Protein AF-A0A1M7L2C4-F1 (afdb_monomer_lite)

Sequence (85 aa):
MAKNKKELLSLWERSEYEIISETETETEVIAVLRTKYSGTRVICHIPKHSGEEEEKLAADIAYALMQISFTGQDISHMKRMEILP

Foldseek 3Di:
DDDPPPPDDDPVLQPDWDWPDWDDDPFWIWTWIARPPPRDTDIDTGTDDDPVRVVVVVVVVVVVVCCVVVPPDPPVPVPDDDDDD

Radius of gyration: 19.8 Å; chains: 1; bounding box: 53×31×45 Å

Organism: Ruminococcus flavefaciens (NCBI:txid1265)

Secondary structure (DSSP, 8-state):
------PPPPHHHHH-EEEEEEEE-SSEEEEEEEETTT--EEEEEEE---HHHHHHHHHHHHHHHHHHHTTTS-GGG--------

pLDDT: mean 79.77, std 13.96, range [38.84, 95.75]

Structure (mmCIF, N/CA/C/O backbone):
data_AF-A0A1M7L2C4-F1
#
_entry.id   AF-A0A1M7L2C4-F1
#
loop_
_atom_site.group_PDB
_atom_site.id
_atom_site.type_symbol
_atom_site.label_atom_id
_atom_site.label_alt_id
_atom_site.label_comp_id
_atom_site.label_asym_id
_atom_site.label_entity_id
_atom_site.label_seq_id
_atom_site.pdbx_PDB_ins_code
_atom_site.Cartn_x
_atom_site.Cartn_y
_atom_site.Cartn_z
_atom_site.occupancy
_atom_site.B_iso_or_equiv
_atom_site.auth_seq_id
_atom_site.auth_comp_id
_atom_site.auth_asym_id
_atom_site.auth_atom_id
_atom_site.pdbx_PDB_model_num
ATOM 1 N N . MET A 1 1 ? 42.641 -19.740 -7.502 1.00 39.3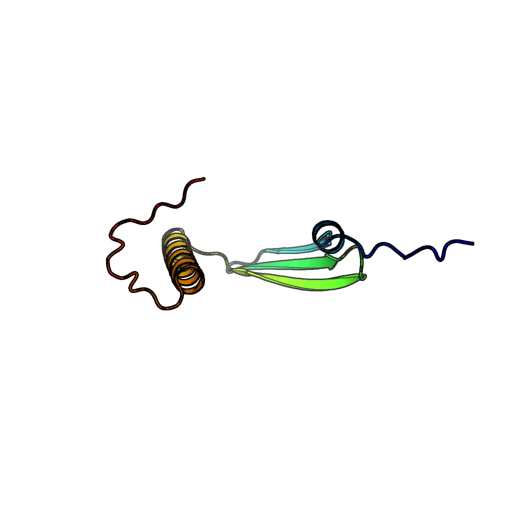8 1 MET A N 1
ATOM 2 C CA . MET A 1 1 ? 41.663 -18.912 -8.240 1.00 39.38 1 MET A CA 1
ATOM 3 C C . MET A 1 1 ? 40.393 -18.855 -7.413 1.00 39.38 1 MET A C 1
ATOM 5 O O . MET A 1 1 ? 39.704 -19.864 -7.301 1.00 39.38 1 MET A O 1
ATOM 9 N N . ALA A 1 2 ? 40.166 -17.739 -6.720 1.00 41.69 2 ALA A N 1
ATOM 10 C CA . ALA A 1 2 ? 38.981 -17.563 -5.892 1.00 41.69 2 ALA A CA 1
ATOM 11 C C . ALA A 1 2 ? 37.739 -17.625 -6.790 1.00 41.69 2 ALA A C 1
ATOM 13 O O . ALA A 1 2 ? 37.653 -16.916 -7.791 1.00 41.69 2 ALA A O 1
ATOM 14 N N . LYS A 1 3 ? 36.802 -18.520 -6.465 1.00 47.75 3 LYS A N 1
ATOM 15 C CA . LYS A 1 3 ? 35.475 -18.535 -7.079 1.00 47.75 3 LYS A CA 1
ATOM 16 C C . LYS A 1 3 ? 34.828 -17.193 -6.737 1.00 47.75 3 LYS A C 1
ATOM 18 O O . LYS A 1 3 ? 34.475 -16.987 -5.580 1.00 47.75 3 LYS A O 1
ATOM 23 N N . ASN A 1 4 ? 34.715 -16.294 -7.715 1.00 48.78 4 ASN A N 1
ATOM 24 C CA . AS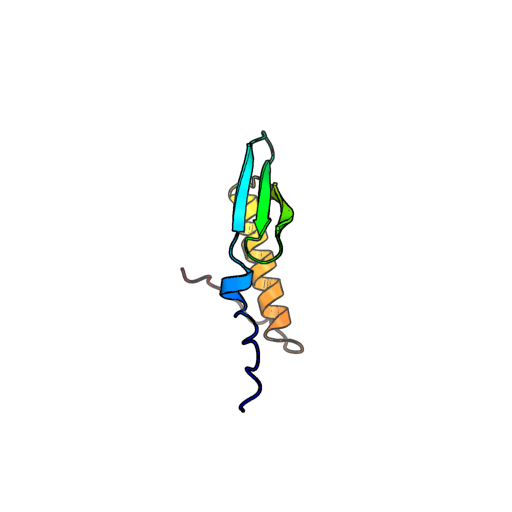N A 1 4 ? 33.946 -15.059 -7.584 1.00 48.78 4 ASN A CA 1
ATOM 25 C C . ASN A 1 4 ? 32.515 -15.436 -7.191 1.00 48.78 4 A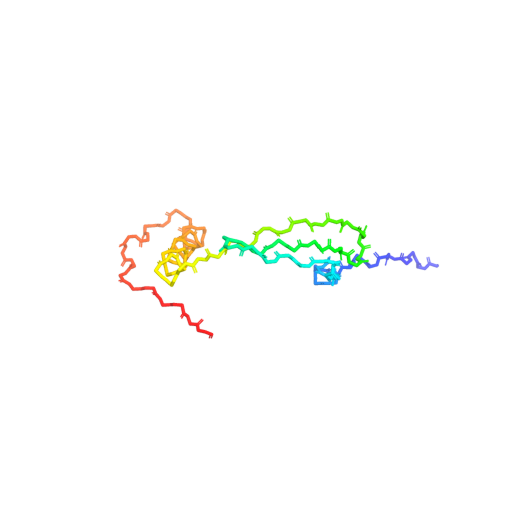SN A C 1
ATOM 27 O O . ASN A 1 4 ? 31.720 -15.889 -8.016 1.00 48.78 4 ASN A O 1
ATOM 31 N N . LYS A 1 5 ? 32.217 -15.312 -5.898 1.00 53.50 5 LYS A N 1
ATOM 32 C CA . LYS A 1 5 ? 30.873 -15.404 -5.346 1.00 53.50 5 LYS A CA 1
ATOM 33 C C . LYS A 1 5 ? 30.142 -14.213 -5.961 1.00 53.50 5 LYS A C 1
ATOM 35 O O . LYS A 1 5 ? 30.464 -13.085 -5.615 1.00 53.50 5 LYS A O 1
ATOM 40 N N . LYS A 1 6 ? 29.266 -14.437 -6.950 1.00 60.97 6 LYS A N 1
ATOM 41 C CA . LYS A 1 6 ? 28.399 -13.367 -7.467 1.00 60.97 6 LYS A CA 1
ATOM 42 C C . LYS A 1 6 ? 27.650 -12.818 -6.258 1.00 60.97 6 LYS A C 1
ATOM 44 O O . LYS A 1 6 ? 26.828 -13.538 -5.690 1.00 60.97 6 LYS A O 1
ATOM 49 N N . GLU A 1 7 ? 28.013 -11.620 -5.814 1.00 66.00 7 GLU A N 1
ATOM 50 C CA . GLU A 1 7 ? 27.310 -10.947 -4.735 1.00 66.00 7 GLU A CA 1
ATOM 51 C C . GLU A 1 7 ? 25.856 -10.814 -5.176 1.00 66.00 7 GLU A C 1
ATOM 53 O O . GLU A 1 7 ? 25.539 -10.296 -6.247 1.00 66.00 7 GLU A O 1
ATOM 58 N N . LEU A 1 8 ? 24.973 -11.436 -4.402 1.00 69.88 8 LEU A N 1
ATOM 59 C CA . LEU A 1 8 ? 23.546 -11.296 -4.599 1.00 69.88 8 LEU A CA 1
ATOM 60 C C . LEU A 1 8 ? 23.217 -9.841 -4.279 1.00 69.88 8 LEU A C 1
ATOM 62 O O . LEU A 1 8 ? 23.497 -9.407 -3.166 1.00 69.88 8 LEU A O 1
ATOM 66 N N . LEU A 1 9 ? 22.621 -9.125 -5.236 1.00 72.50 9 LEU A N 1
ATOM 67 C CA . LEU A 1 9 ? 22.191 -7.739 -5.036 1.00 72.50 9 LEU A CA 1
ATOM 68 C C . LEU A 1 9 ? 21.418 -7.589 -3.728 1.00 72.50 9 LEU A C 1
ATOM 70 O O . LEU A 1 9 ? 20.631 -8.480 -3.366 1.00 72.50 9 LEU A O 1
ATOM 74 N N . SER A 1 10 ? 21.619 -6.452 -3.070 1.00 79.19 10 SER A N 1
ATOM 75 C CA . SER A 1 10 ? 20.866 -6.037 -1.895 1.00 79.19 10 SER A CA 1
ATOM 76 C C . SER A 1 10 ? 19.370 -5.912 -2.209 1.00 79.19 10 SER A C 1
ATOM 78 O O . SER A 1 10 ? 18.950 -5.812 -3.364 1.00 79.19 10 SER A O 1
ATOM 80 N N . LEU A 1 11 ? 18.534 -5.927 -1.168 1.00 74.25 11 LEU A N 1
ATOM 81 C CA . LEU A 1 11 ? 17.086 -5.746 -1.326 1.00 74.25 11 LEU A CA 1
ATOM 82 C C . LEU A 1 11 ? 16.744 -4.399 -1.976 1.00 74.25 11 LEU A C 1
ATOM 84 O O . LEU A 1 11 ? 15.803 -4.328 -2.761 1.00 74.25 11 LEU A O 1
ATOM 88 N N . TRP A 1 12 ? 17.536 -3.363 -1.695 1.00 75.69 12 TRP A N 1
ATOM 89 C CA . TRP A 1 12 ? 17.330 -2.025 -2.238 1.00 75.69 12 TRP A CA 1
ATOM 90 C C . TRP A 1 12 ? 17.621 -1.963 -3.741 1.00 75.69 12 TRP A C 1
ATOM 92 O O . TRP A 1 12 ? 16.773 -1.524 -4.512 1.00 75.69 12 TRP A O 1
ATOM 102 N N . GLU A 1 13 ? 18.744 -2.528 -4.185 1.00 72.19 13 GLU A N 1
ATOM 103 C CA . GLU A 1 13 ? 19.091 -2.605 -5.614 1.00 72.19 13 GLU A CA 1
ATOM 104 C C . GLU A 1 13 ? 18.067 -3.428 -6.416 1.00 72.19 13 GLU A C 1
ATOM 106 O O . GLU A 1 13 ? 17.784 -3.139 -7.577 1.00 72.19 13 GLU A O 1
ATOM 111 N N . ARG A 1 14 ? 17.454 -4.445 -5.794 1.00 74.75 14 ARG A N 1
ATOM 112 C CA . ARG A 1 14 ? 16.360 -5.220 -6.408 1.00 74.75 14 ARG A CA 1
ATOM 113 C C . ARG A 1 14 ? 15.040 -4.459 -6.477 1.00 74.75 14 ARG A C 1
ATOM 115 O O . ARG A 1 14 ? 14.188 -4.824 -7.283 1.00 74.75 14 ARG A O 1
ATOM 122 N N . SER A 1 15 ? 14.866 -3.456 -5.621 1.00 76.75 15 SER A N 1
ATOM 123 C CA . SER A 1 15 ? 13.654 -2.642 -5.544 1.00 76.75 15 SER A CA 1
ATOM 124 C C . SER A 1 15 ? 13.647 -1.479 -6.534 1.00 76.75 15 SER A C 1
ATOM 126 O O . SER A 1 15 ? 12.621 -0.826 -6.67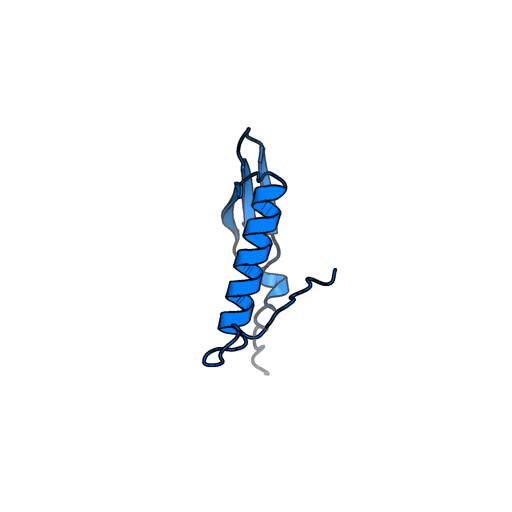7 1.00 76.75 15 SER A O 1
ATOM 128 N N . GLU A 1 16 ? 14.745 -1.231 -7.254 1.00 87.19 16 GLU A N 1
ATOM 129 C CA . GLU A 1 16 ? 14.768 -0.200 -8.287 1.00 87.19 16 GLU A CA 1
ATOM 130 C C . GLU A 1 16 ? 13.817 -0.525 -9.446 1.00 87.19 16 GLU A C 1
ATOM 132 O O . GLU A 1 16 ? 13.837 -1.620 -10.022 1.00 87.19 16 GLU A O 1
ATOM 137 N N . TYR A 1 17 ? 13.031 0.469 -9.853 1.00 90.00 17 TYR A N 1
ATOM 138 C CA . TYR A 1 17 ? 12.098 0.364 -10.968 1.00 90.00 17 TYR A CA 1
ATOM 139 C C . TYR A 1 17 ? 12.153 1.592 -11.882 1.00 90.00 17 TYR A C 1
ATOM 141 O O . TYR A 1 17 ? 12.652 2.655 -11.514 1.00 90.00 17 TYR A O 1
ATOM 149 N N . GLU A 1 18 ? 11.661 1.414 -13.103 1.00 92.62 18 GLU A N 1
ATOM 150 C CA . GLU A 1 18 ? 11.277 2.479 -14.025 1.00 92.62 18 GLU A CA 1
ATOM 151 C C . GLU A 1 18 ? 9.747 2.526 -14.127 1.00 92.62 18 GLU A C 1
ATOM 153 O O . GLU A 1 18 ? 9.080 1.487 -14.106 1.00 92.62 18 GLU A O 1
ATOM 158 N N . ILE A 1 19 ? 9.188 3.727 -14.239 1.00 92.00 19 ILE A N 1
ATOM 159 C CA . ILE A 1 19 ? 7.759 3.929 -14.481 1.00 92.00 19 ILE A CA 1
ATOM 160 C C . ILE A 1 19 ? 7.554 3.905 -15.997 1.00 92.00 19 ILE A C 1
ATOM 162 O O . ILE A 1 19 ? 8.109 4.735 -16.714 1.00 92.00 19 ILE A O 1
ATOM 166 N N . ILE A 1 20 ? 6.795 2.928 -16.497 1.00 93.94 20 ILE A N 1
ATOM 167 C CA . ILE A 1 20 ? 6.487 2.793 -17.929 1.00 93.94 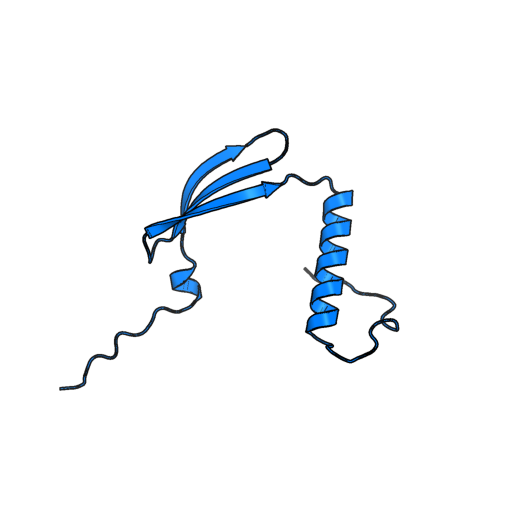20 ILE A CA 1
ATOM 168 C C . ILE A 1 20 ? 5.312 3.696 -18.304 1.00 93.94 20 ILE A C 1
ATOM 170 O O . ILE A 1 20 ? 5.329 4.330 -19.357 1.00 93.94 20 ILE A O 1
ATOM 174 N N . SER A 1 21 ? 4.276 3.716 -17.469 1.00 93.00 21 SER A N 1
ATOM 175 C CA . SER A 1 21 ? 3.094 4.546 -17.676 1.00 93.00 21 SER A CA 1
ATOM 176 C C . SER A 1 21 ? 2.362 4.766 -16.366 1.00 93.00 21 SER A C 1
ATOM 178 O O . SER A 1 21 ? 2.262 3.847 -15.554 1.00 93.00 21 SER A O 1
ATOM 180 N N . GLU A 1 22 ? 1.773 5.943 -16.226 1.00 94.44 22 GLU A N 1
ATOM 181 C CA . GLU A 1 22 ? 0.802 6.250 -15.185 1.00 94.44 22 GLU A CA 1
ATOM 182 C C . GLU A 1 22 ? -0.490 6.703 -15.845 1.00 94.44 22 GLU A C 1
ATOM 184 O O . GLU A 1 22 ? -0.486 7.419 -16.848 1.00 94.44 22 GLU A O 1
ATOM 189 N N . THR A 1 23 ? -1.608 6.222 -15.322 1.00 95.75 23 THR A N 1
ATOM 190 C CA . THR A 1 23 ? -2.937 6.612 -15.776 1.00 95.75 23 THR A CA 1
ATOM 191 C C . THR A 1 23 ? -3.762 6.971 -14.565 1.00 95.75 23 THR A C 1
ATOM 193 O O . THR A 1 23 ? -3.985 6.147 -13.681 1.00 95.75 23 THR A O 1
ATOM 196 N N . GLU A 1 24 ? -4.206 8.217 -14.535 1.00 94.31 24 GLU A N 1
ATOM 197 C CA . GLU A 1 24 ? -5.071 8.723 -13.489 1.00 94.31 24 GLU A CA 1
ATOM 198 C C . GLU A 1 24 ? -6.533 8.577 -13.914 1.00 94.31 24 GLU A C 1
ATOM 200 O O . GLU A 1 24 ? -6.928 8.975 -15.011 1.00 94.31 24 GLU A O 1
ATOM 205 N N . THR A 1 25 ? -7.335 7.990 -13.034 1.00 92.88 25 THR A N 1
ATOM 206 C CA . THR A 1 25 ? -8.790 7.877 -13.171 1.00 92.88 25 THR A CA 1
ATOM 207 C C . THR A 1 25 ? -9.471 8.660 -12.049 1.00 92.88 25 THR A C 1
ATOM 209 O O . THR A 1 25 ? -8.808 9.232 -11.181 1.00 92.88 25 THR A O 1
ATOM 212 N N . GLU A 1 26 ? -10.802 8.697 -12.037 1.00 90.62 26 GLU A N 1
ATOM 213 C CA . GLU A 1 26 ? -11.553 9.333 -10.948 1.00 90.62 26 GLU A CA 1
ATOM 214 C C . GLU A 1 26 ? -11.300 8.654 -9.593 1.00 90.62 26 GLU A C 1
ATOM 216 O O . GLU A 1 26 ? -11.245 9.334 -8.573 1.00 90.62 26 GLU A O 1
ATOM 221 N N . THR A 1 27 ? -11.085 7.335 -9.582 1.00 88.50 27 THR A N 1
ATOM 222 C CA . THR A 1 27 ? -11.038 6.523 -8.356 1.00 88.50 27 THR A CA 1
ATOM 223 C C . THR A 1 27 ? -9.648 6.012 -7.992 1.00 88.50 27 THR A C 1
ATOM 225 O O . THR A 1 27 ? -9.425 5.623 -6.851 1.00 88.50 27 THR A O 1
ATOM 228 N N . GLU A 1 28 ? -8.706 5.971 -8.932 1.00 92.81 28 GLU A N 1
ATOM 229 C CA . GLU A 1 28 ? -7.373 5.402 -8.702 1.00 92.81 28 GLU A CA 1
ATOM 230 C C . GLU A 1 28 ? -6.312 5.941 -9.669 1.00 92.81 28 GLU A C 1
ATOM 232 O O . GLU A 1 28 ? -6.621 6.474 -10.739 1.00 92.81 28 GLU A O 1
ATOM 237 N N . VAL A 1 29 ? -5.049 5.748 -9.299 1.00 94.31 29 VAL A N 1
ATOM 238 C CA . VAL A 1 29 ? -3.884 5.867 -10.174 1.00 94.31 29 VAL A CA 1
ATOM 239 C C . VAL A 1 29 ? -3.376 4.465 -10.493 1.00 94.31 29 VAL A C 1
ATOM 241 O O . VAL A 1 29 ? -3.021 3.697 -9.600 1.00 94.31 29 VAL A O 1
ATOM 244 N N . ILE A 1 30 ? -3.326 4.134 -11.779 1.00 94.69 30 ILE A N 1
ATOM 245 C CA . ILE A 1 30 ? -2.793 2.865 -12.273 1.00 94.69 30 ILE A CA 1
ATOM 246 C C . ILE A 1 30 ? -1.374 3.120 -12.782 1.00 94.69 30 ILE A C 1
ATOM 248 O O . ILE A 1 30 ? -1.184 3.811 -13.785 1.00 94.69 30 ILE A O 1
ATOM 252 N N . ALA A 1 31 ? -0.378 2.552 -12.106 1.00 93.94 31 ALA A N 1
ATOM 253 C CA . ALA A 1 31 ? 1.030 2.665 -12.474 1.00 93.94 31 ALA A CA 1
ATOM 254 C C . ALA A 1 31 ? 1.553 1.330 -13.015 1.00 93.94 31 ALA A C 1
ATOM 256 O O . ALA A 1 31 ? 1.459 0.290 -12.363 1.00 93.94 31 ALA A O 1
ATOM 257 N N . VAL A 1 32 ? 2.144 1.350 -14.209 1.00 93.44 32 VAL A N 1
ATOM 258 C CA . VAL A 1 32 ? 2.837 0.195 -14.787 1.00 93.44 32 VAL A CA 1
ATOM 259 C C . VAL A 1 32 ? 4.329 0.407 -14.598 1.00 93.44 32 VAL A C 1
ATOM 261 O O . VAL A 1 32 ? 4.928 1.287 -15.214 1.00 93.44 32 VAL A O 1
ATOM 264 N N . LEU A 1 33 ? 4.936 -0.417 -13.756 1.00 93.06 33 LEU A N 1
ATOM 265 C CA . LEU A 1 33 ? 6.343 -0.348 -13.391 1.00 93.06 33 LEU A CA 1
ATOM 266 C C . LEU A 1 33 ? 7.112 -1.484 -14.061 1.00 93.06 33 LEU A C 1
ATOM 268 O O . LEU A 1 33 ? 6.585 -2.584 -14.243 1.00 93.06 33 LEU A O 1
ATOM 272 N N . ARG A 1 34 ? 8.383 -1.254 -14.388 1.00 91.44 34 ARG A N 1
ATOM 273 C CA . ARG A 1 34 ? 9.329 -2.327 -14.704 1.00 91.44 34 ARG A CA 1
ATOM 274 C C . ARG A 1 34 ? 10.459 -2.317 -13.694 1.00 91.44 34 ARG A C 1
ATOM 276 O O . ARG A 1 34 ? 11.180 -1.337 -13.561 1.00 91.44 34 ARG A O 1
ATOM 283 N N . THR A 1 35 ? 10.651 -3.431 -13.004 1.00 90.06 35 THR A N 1
ATOM 284 C CA . THR A 1 35 ? 11.806 -3.614 -12.119 1.00 90.06 35 THR A CA 1
ATOM 285 C C . THR A 1 35 ? 13.083 -3.599 -12.958 1.00 90.06 35 THR A C 1
ATOM 287 O O . THR A 1 35 ? 13.195 -4.394 -13.898 1.00 90.06 35 THR A O 1
ATOM 290 N N . LYS A 1 36 ? 14.058 -2.748 -12.627 1.00 85.50 36 LYS A N 1
ATOM 291 C CA . LYS A 1 36 ? 15.289 -2.609 -13.423 1.00 85.50 36 LYS A CA 1
ATOM 292 C C . LYS A 1 36 ? 16.118 -3.889 -13.435 1.00 85.50 36 LYS A C 1
ATOM 294 O O . LYS A 1 36 ? 16.738 -4.212 -14.442 1.00 85.50 36 LYS A O 1
ATOM 299 N N . TYR A 1 37 ? 16.104 -4.629 -12.327 1.00 83.06 37 TYR A N 1
ATOM 300 C CA . TYR A 1 37 ? 16.925 -5.825 -12.189 1.00 83.06 37 TYR A CA 1
ATOM 301 C C . TYR A 1 37 ? 16.375 -7.044 -12.943 1.00 83.06 37 TYR A C 1
ATOM 303 O O . TYR A 1 37 ? 17.108 -7.668 -13.707 1.00 83.06 37 TYR A O 1
ATOM 311 N N . SER A 1 38 ? 15.104 -7.411 -12.739 1.00 82.69 38 SER A N 1
ATOM 312 C CA . SER A 1 38 ? 14.524 -8.614 -13.361 1.00 82.69 38 SER A CA 1
ATOM 313 C C . SER A 1 38 ? 13.756 -8.338 -14.654 1.00 82.69 38 SER A C 1
ATOM 315 O O . SER A 1 38 ? 13.359 -9.280 -15.335 1.00 82.69 38 SER A O 1
ATOM 317 N N . GLY A 1 39 ? 13.505 -7.070 -14.994 1.00 85.12 39 GLY A N 1
ATOM 318 C CA . GLY A 1 39 ? 12.658 -6.691 -16.129 1.00 85.12 39 GLY A CA 1
ATOM 319 C C . GLY A 1 39 ? 11.173 -7.033 -15.947 1.00 85.12 39 GLY A C 1
ATOM 320 O O . GLY A 1 39 ? 10.388 -6.860 -16.881 1.00 85.12 39 GLY A O 1
ATOM 321 N N . THR A 1 40 ? 10.778 -7.504 -14.760 1.00 88.62 40 THR A N 1
ATOM 322 C CA . THR A 1 40 ? 9.396 -7.845 -14.421 1.00 88.62 40 THR A CA 1
ATOM 323 C C . THR A 1 40 ? 8.517 -6.609 -14.513 1.00 88.62 40 THR A C 1
ATOM 325 O O . THR A 1 40 ? 8.865 -5.548 -13.995 1.00 88.62 40 THR A O 1
ATOM 328 N N . ARG A 1 41 ? 7.358 -6.759 -15.157 1.00 91.69 41 ARG A N 1
ATOM 329 C CA . ARG A 1 41 ? 6.314 -5.736 -15.167 1.00 91.69 41 ARG A CA 1
ATOM 330 C C . ARG A 1 41 ? 5.388 -5.928 -13.976 1.00 91.69 41 ARG A C 1
ATOM 332 O O . ARG A 1 41 ? 4.882 -7.028 -13.772 1.00 91.69 41 ARG A O 1
ATOM 339 N N . VAL A 1 42 ? 5.169 -4.858 -13.230 1.00 90.75 42 VAL A N 1
ATOM 340 C CA . VAL A 1 42 ? 4.251 -4.802 -12.092 1.00 90.75 42 VAL A CA 1
ATOM 341 C C . VAL A 1 42 ? 3.195 -3.757 -12.409 1.00 90.75 42 VAL A C 1
ATOM 343 O O . VAL A 1 42 ? 3.530 -2.670 -12.873 1.00 90.75 42 VAL A O 1
ATOM 346 N N . ILE A 1 43 ? 1.928 -4.098 -12.201 1.00 92.06 43 ILE A N 1
ATOM 347 C CA . ILE A 1 43 ? 0.817 -3.157 -12.330 1.00 92.06 43 ILE A CA 1
ATOM 348 C C . ILE A 1 43 ? 0.350 -2.846 -10.914 1.00 92.06 43 ILE A C 1
ATOM 350 O O . ILE A 1 43 ? -0.093 -3.742 -10.197 1.00 92.06 43 ILE A O 1
ATOM 354 N N . CYS A 1 44 ? 0.509 -1.594 -10.508 1.00 90.06 44 CYS A N 1
ATOM 355 C CA . CYS A 1 44 ? 0.107 -1.091 -9.207 1.00 90.06 44 CYS A CA 1
ATOM 356 C C . CYS A 1 44 ? -1.187 -0.298 -9.360 1.00 90.06 44 CYS A C 1
ATOM 358 O O . CYS A 1 44 ? -1.262 0.614 -10.182 1.00 90.06 44 CYS A O 1
ATOM 360 N N . HIS A 1 45 ? -2.172 -0.636 -8.537 1.00 92.00 45 HIS A N 1
ATOM 361 C CA . HIS A 1 45 ? -3.410 0.116 -8.387 1.00 92.00 45 HIS A CA 1
ATOM 362 C C . HIS A 1 45 ? -3.318 0.907 -7.089 1.00 92.00 45 HIS A C 1
ATOM 364 O O . HIS A 1 45 ? -3.217 0.316 -6.013 1.00 92.00 45 HIS A O 1
ATOM 370 N N . ILE A 1 46 ? -3.279 2.230 -7.202 1.00 89.38 46 ILE A N 1
ATOM 371 C CA . ILE A 1 46 ? -3.204 3.149 -6.071 1.00 89.38 46 ILE A CA 1
ATOM 372 C C . ILE A 1 46 ? -4.578 3.814 -5.956 1.00 89.38 46 ILE A C 1
ATOM 374 O O . ILE A 1 46 ? -4.853 4.768 -6.690 1.00 89.38 46 ILE A O 1
ATOM 378 N N . PRO A 1 47 ? -5.476 3.296 -5.102 1.00 88.94 47 PRO A N 1
ATOM 379 C CA . PRO A 1 47 ? -6.785 3.901 -4.904 1.00 88.94 47 PRO A CA 1
ATOM 380 C C . PRO A 1 47 ? -6.643 5.325 -4.361 1.00 88.94 47 PRO A C 1
ATOM 382 O O . PRO A 1 47 ? -5.768 5.614 -3.545 1.00 88.94 47 PRO A O 1
ATOM 385 N N . LYS A 1 48 ? -7.517 6.218 -4.822 1.00 90.38 48 LYS A N 1
ATOM 386 C CA . LYS A 1 48 ? -7.662 7.557 -4.259 1.00 90.38 48 LYS A CA 1
ATOM 387 C C . LYS A 1 48 ? -8.574 7.461 -3.049 1.00 90.38 48 LYS A C 1
ATOM 389 O O . LYS A 1 48 ? -9.718 7.028 -3.172 1.00 90.38 48 LYS A O 1
ATOM 394 N N . HIS A 1 49 ? -8.062 7.873 -1.903 1.00 88.44 49 HIS A N 1
ATOM 395 C CA . HIS A 1 49 ? -8.813 7.913 -0.661 1.00 88.44 49 HIS A CA 1
ATOM 396 C C . HIS A 1 49 ? -9.151 9.357 -0.300 1.00 88.44 49 HIS A C 1
ATOM 398 O O . HIS A 1 49 ? -8.400 10.289 -0.590 1.00 88.44 49 HIS A O 1
ATOM 404 N N . SER A 1 50 ? -10.313 9.549 0.313 1.00 89.12 50 SER A N 1
ATOM 405 C CA . SER A 1 50 ? -10.610 10.783 1.037 1.00 89.12 50 SER A CA 1
ATOM 406 C C . SER A 1 50 ? -9.759 10.874 2.310 1.00 89.12 50 SER A C 1
ATOM 408 O O . SER A 1 50 ? -9.284 9.859 2.815 1.00 89.12 50 SER A O 1
ATOM 410 N N . GLY A 1 51 ? -9.604 12.077 2.873 1.00 88.75 51 GLY A N 1
ATOM 411 C CA . GLY A 1 51 ? -8.826 12.257 4.108 1.00 88.75 51 GLY A CA 1
ATO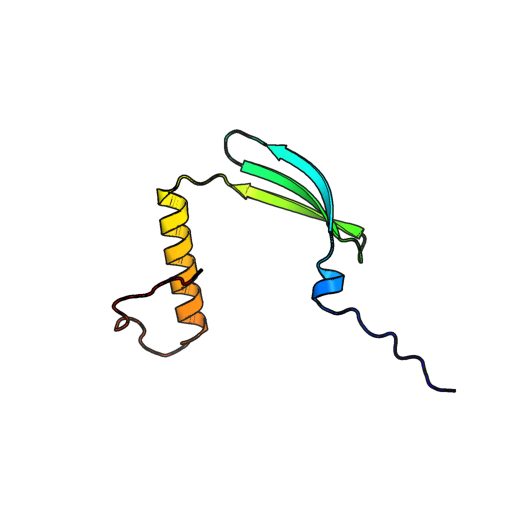M 412 C C . GLY A 1 51 ? -9.323 11.388 5.273 1.00 88.75 51 GLY A C 1
ATOM 413 O O . GLY A 1 51 ? -8.517 10.791 5.978 1.00 88.75 51 GLY A O 1
ATOM 414 N N . GLU A 1 52 ? -10.643 11.229 5.430 1.00 87.38 52 GLU A N 1
ATOM 415 C CA . GLU A 1 52 ? -11.224 10.354 6.465 1.00 87.38 52 GLU A CA 1
ATOM 416 C C . GLU A 1 52 ? -10.892 8.867 6.235 1.00 87.38 52 GLU A C 1
ATOM 418 O O . GLU A 1 52 ? -10.667 8.112 7.184 1.00 87.38 52 GLU A O 1
ATOM 423 N N . GLU A 1 53 ? -10.846 8.427 4.975 1.00 86.19 53 GLU A N 1
ATOM 424 C CA . GLU A 1 53 ? -10.470 7.054 4.627 1.00 86.19 53 GLU A CA 1
ATOM 425 C C . GLU A 1 53 ? -8.979 6.798 4.851 1.00 86.19 53 GLU A C 1
ATOM 427 O O . GLU A 1 53 ? -8.624 5.727 5.345 1.00 86.19 53 GLU A O 1
ATOM 432 N N . GLU A 1 54 ? -8.116 7.770 4.545 1.00 86.56 54 GLU A N 1
ATOM 433 C CA . GLU A 1 54 ? -6.680 7.683 4.829 1.00 86.56 54 GLU A CA 1
ATOM 434 C C . GLU A 1 54 ? -6.405 7.605 6.333 1.00 86.56 54 GLU A C 1
ATOM 436 O O . GLU A 1 54 ? -5.623 6.757 6.764 1.00 86.56 54 GLU A O 1
ATOM 441 N N . GLU A 1 55 ? -7.080 8.425 7.145 1.00 84.69 55 GLU A N 1
ATOM 442 C CA . GLU A 1 55 ? -6.960 8.382 8.607 1.00 84.69 55 GLU A CA 1
ATOM 443 C C . GLU A 1 55 ? -7.365 7.016 9.168 1.00 84.69 55 GLU A C 1
ATOM 445 O O . GLU A 1 55 ? -6.656 6.434 9.996 1.00 84.69 55 GLU A O 1
ATOM 450 N N . LYS A 1 56 ? -8.485 6.466 8.684 1.00 87.69 56 LYS A N 1
ATOM 451 C CA . LYS A 1 56 ? -8.944 5.138 9.092 1.00 87.69 56 LYS A CA 1
ATOM 452 C C . LYS A 1 56 ? -7.963 4.047 8.663 1.00 87.69 56 LYS A C 1
ATOM 454 O O . LYS A 1 56 ? -7.618 3.190 9.474 1.00 87.69 56 LYS A O 1
ATOM 459 N N . LEU A 1 57 ? -7.490 4.086 7.418 1.00 87.06 57 LEU A N 1
ATOM 460 C CA . LEU A 1 57 ? -6.529 3.116 6.898 1.00 87.06 57 LEU A CA 1
ATOM 461 C C . LEU A 1 57 ? -5.215 3.162 7.688 1.00 87.06 57 LEU A C 1
ATOM 463 O O . LEU A 1 57 ? -4.675 2.118 8.048 1.00 87.06 57 LEU A O 1
ATOM 467 N N . ALA A 1 58 ? -4.723 4.361 8.004 1.00 84.44 58 ALA A N 1
ATOM 468 C CA . ALA A 1 58 ? -3.534 4.545 8.825 1.00 84.44 58 ALA A CA 1
ATOM 469 C C . ALA A 1 58 ? -3.722 3.958 10.232 1.00 84.44 58 ALA A C 1
ATOM 471 O O . ALA A 1 58 ? -2.832 3.262 10.724 1.00 84.44 58 ALA A O 1
ATOM 472 N N . ALA A 1 59 ? -4.885 4.175 10.856 1.00 85.31 59 ALA A N 1
ATOM 473 C CA . ALA A 1 59 ? -5.215 3.591 12.154 1.00 85.31 59 ALA A CA 1
ATOM 474 C C . ALA A 1 59 ? -5.268 2.053 12.104 1.00 85.31 59 ALA A C 1
ATOM 476 O O . ALA A 1 59 ? -4.693 1.391 12.973 1.00 85.31 59 ALA A O 1
ATOM 477 N N . ASP A 1 60 ? -5.890 1.481 11.071 1.00 86.81 60 ASP A N 1
ATOM 478 C CA . ASP A 1 60 ? -5.996 0.031 10.883 1.00 86.81 60 ASP A CA 1
ATOM 479 C C . ASP A 1 60 ? -4.614 -0.610 10.649 1.00 86.81 60 ASP A C 1
ATOM 481 O O . ASP A 1 60 ? -4.281 -1.627 11.267 1.00 86.81 60 ASP A O 1
ATOM 485 N N . ILE A 1 61 ? -3.768 0.007 9.813 1.00 85.94 61 ILE A N 1
ATOM 486 C CA . ILE A 1 61 ? -2.387 -0.440 9.570 1.00 85.94 61 ILE A CA 1
ATOM 487 C C . ILE A 1 61 ? -1.565 -0.362 10.857 1.00 85.94 61 ILE A C 1
ATOM 489 O O . ILE A 1 61 ? -0.872 -1.320 11.208 1.00 85.94 61 ILE A O 1
ATOM 493 N N . ALA A 1 62 ? -1.647 0.758 11.574 1.00 83.44 62 ALA A N 1
ATOM 494 C CA . ALA A 1 62 ? -0.951 0.952 12.838 1.00 83.44 62 ALA A CA 1
ATOM 495 C C . ALA A 1 62 ? -1.345 -0.133 13.850 1.00 83.44 62 ALA A C 1
ATOM 497 O O . ALA A 1 62 ? -0.480 -0.777 14.446 1.00 83.44 62 ALA A O 1
ATOM 498 N N . TYR A 1 63 ? -2.642 -0.409 13.980 1.00 82.94 63 TYR A N 1
ATOM 499 C CA . TYR A 1 63 ? -3.144 -1.466 14.848 1.00 82.94 63 TYR A CA 1
ATOM 500 C C . TYR A 1 63 ? -2.635 -2.858 14.437 1.00 82.94 63 TYR A C 1
ATOM 502 O O . TYR A 1 63 ? -2.161 -3.618 15.285 1.00 82.94 63 TYR A O 1
ATOM 510 N N . ALA A 1 64 ? -2.656 -3.187 13.141 1.00 84.50 64 ALA A N 1
ATOM 511 C CA . ALA A 1 64 ? -2.144 -4.460 12.635 1.00 84.50 64 ALA A CA 1
ATOM 512 C C . ALA A 1 64 ? -0.637 -4.635 12.906 1.00 84.50 64 ALA A C 1
ATOM 514 O O . ALA A 1 64 ? -0.201 -5.694 13.363 1.00 84.50 64 ALA A O 1
ATOM 515 N N . LEU A 1 65 ? 0.165 -3.586 12.693 1.00 83.00 65 LEU A N 1
ATOM 516 C CA . LEU A 1 65 ? 1.599 -3.598 12.998 1.00 83.00 65 LEU A CA 1
ATOM 517 C C . LEU A 1 65 ? 1.868 -3.815 14.490 1.00 83.00 65 LEU A C 1
ATOM 519 O O . LEU A 1 65 ? 2.808 -4.532 14.845 1.00 83.00 65 LEU A O 1
ATOM 523 N N . MET A 1 66 ? 1.034 -3.253 15.366 1.00 81.06 66 MET A N 1
ATOM 524 C CA . MET A 1 66 ? 1.121 -3.496 16.807 1.00 81.06 66 MET A CA 1
ATOM 525 C C . MET A 1 66 ? 0.802 -4.942 17.163 1.00 81.06 66 MET A C 1
ATOM 527 O O . MET A 1 66 ? 1.538 -5.543 17.941 1.00 81.06 66 MET A O 1
ATOM 531 N N . GLN A 1 67 ? -0.235 -5.534 16.567 1.00 79.38 67 GLN A N 1
ATOM 532 C CA . GLN A 1 67 ? -0.551 -6.946 16.793 1.00 79.38 67 GLN A CA 1
ATOM 533 C C . GLN A 1 67 ? 0.597 -7.869 16.376 1.00 79.38 67 GLN A C 1
ATOM 535 O O . GLN A 1 67 ? 0.906 -8.818 17.093 1.00 79.38 67 GLN A O 1
ATOM 540 N N . ILE A 1 68 ? 1.260 -7.572 15.256 1.00 82.31 68 ILE A N 1
ATOM 541 C CA . ILE A 1 68 ? 2.437 -8.323 14.804 1.00 82.31 68 ILE A CA 1
ATOM 542 C C . ILE A 1 68 ? 3.605 -8.121 15.781 1.00 82.31 68 ILE A C 1
ATOM 544 O O . ILE A 1 68 ? 4.219 -9.090 16.230 1.00 82.31 68 ILE A O 1
ATOM 548 N N . SER A 1 69 ? 3.900 -6.873 16.147 1.00 79.88 69 SER A N 1
ATOM 549 C CA . SER A 1 69 ? 5.061 -6.536 16.984 1.00 79.88 69 SER A CA 1
ATOM 550 C C . SER A 1 69 ? 4.927 -7.048 18.421 1.00 79.88 69 SER A C 1
ATOM 552 O O . SER A 1 69 ? 5.914 -7.443 19.035 1.00 79.88 69 SER A O 1
ATOM 554 N N . PHE A 1 70 ? 3.701 -7.086 18.942 1.00 76.25 70 PHE A N 1
ATOM 555 C CA . PHE A 1 70 ? 3.367 -7.514 20.300 1.00 76.25 70 PHE A CA 1
ATOM 556 C C . PHE A 1 70 ? 2.545 -8.808 20.294 1.00 76.25 70 PHE A C 1
ATOM 558 O O . PHE A 1 70 ? 1.623 -8.982 21.092 1.00 76.25 70 PHE A O 1
ATOM 565 N N . THR A 1 71 ? 2.880 -9.730 19.386 1.00 78.19 71 THR A N 1
ATOM 566 C CA . THR A 1 71 ? 2.162 -11.002 19.229 1.00 78.19 71 THR A CA 1
ATOM 567 C C . THR A 1 71 ? 2.059 -11.738 20.573 1.00 78.19 71 THR A C 1
ATOM 569 O O . THR A 1 71 ? 3.068 -12.065 21.197 1.00 78.19 71 THR A O 1
ATOM 572 N N . GLY A 1 72 ? 0.829 -12.019 21.015 1.00 72.06 72 GLY A N 1
ATOM 573 C CA . GLY A 1 72 ? 0.545 -12.730 22.268 1.00 72.06 72 GLY A CA 1
ATOM 574 C C . GLY A 1 72 ? 0.475 -11.854 23.525 1.00 72.06 72 GLY A C 1
ATOM 575 O O . GLY A 1 72 ? 0.260 -12.392 24.610 1.00 72.06 72 GLY A O 1
ATOM 576 N N . GLN A 1 73 ? 0.626 -10.532 23.403 1.00 72.62 73 GLN A N 1
ATOM 577 C CA . GLN A 1 73 ? 0.419 -9.580 24.498 1.00 72.62 73 GLN A CA 1
ATOM 578 C C . GLN A 1 73 ? -0.926 -8.860 24.346 1.00 72.62 73 GLN A C 1
ATOM 580 O O . GLN A 1 73 ? -1.373 -8.578 23.234 1.00 72.62 73 GLN A O 1
ATOM 585 N N . ASP A 1 74 ? -1.577 -8.551 25.470 1.00 72.88 74 ASP A N 1
ATOM 586 C CA . ASP A 1 74 ? -2.799 -7.749 25.467 1.00 72.88 74 ASP A CA 1
ATOM 587 C C . ASP A 1 74 ? -2.466 -6.270 25.224 1.00 72.88 74 ASP A C 1
ATOM 589 O O . ASP A 1 74 ? -2.008 -5.550 26.114 1.00 72.88 74 ASP A O 1
ATOM 593 N N . ILE A 1 75 ? -2.704 -5.822 23.992 1.00 69.94 75 ILE A N 1
ATOM 594 C CA . ILE A 1 75 ? -2.496 -4.433 23.572 1.00 69.94 75 ILE A CA 1
ATOM 595 C C . ILE A 1 75 ? -3.715 -3.531 23.833 1.00 69.94 75 ILE A C 1
ATOM 597 O O . ILE A 1 75 ? -3.645 -2.335 23.559 1.00 69.94 75 ILE A O 1
ATOM 601 N N . SER A 1 76 ? -4.815 -4.049 24.400 1.00 69.19 76 SER A N 1
ATOM 602 C CA . SER A 1 76 ? -6.026 -3.261 24.704 1.00 69.19 76 SER A CA 1
ATOM 603 C C . SER A 1 76 ? -5.789 -2.152 25.738 1.00 69.19 76 SER A C 1
ATOM 605 O O . SER A 1 76 ? -6.533 -1.172 25.803 1.00 69.19 76 SER A O 1
ATOM 607 N N . HIS A 1 77 ? -4.716 -2.264 26.524 1.00 68.06 77 HIS A N 1
ATOM 608 C CA . HIS A 1 77 ? -4.302 -1.249 27.488 1.00 68.06 77 HIS A CA 1
ATOM 609 C C . HIS A 1 77 ? -3.601 -0.035 26.856 1.00 68.06 77 HIS A C 1
ATOM 611 O O . HIS A 1 77 ? -3.412 0.975 27.543 1.00 68.06 77 HIS A O 1
ATOM 617 N N . MET A 1 78 ? -3.215 -0.089 25.576 1.00 66.62 78 MET A N 1
ATOM 618 C CA . MET A 1 78 ? -2.583 1.044 24.899 1.00 66.62 78 MET A CA 1
ATOM 619 C C . MET A 1 78 ? -3.625 2.106 24.536 1.00 66.62 78 MET A C 1
ATOM 621 O O . MET A 1 78 ? -4.385 1.975 23.584 1.00 66.62 78 MET A O 1
ATOM 625 N N . LYS A 1 79 ? -3.668 3.179 25.335 1.00 59.38 79 LYS A N 1
ATOM 626 C CA . LYS A 1 79 ? -4.694 4.236 25.245 1.00 59.38 79 LYS A CA 1
ATOM 627 C C . LYS A 1 79 ? -4.412 5.320 24.204 1.00 59.38 79 LYS A C 1
ATOM 629 O O . LYS A 1 79 ? -5.319 6.079 23.875 1.00 59.38 79 LYS A O 1
ATOM 634 N N . ARG A 1 80 ? -3.162 5.459 23.757 1.00 61.19 80 ARG A N 1
ATOM 635 C CA . ARG A 1 80 ? -2.734 6.449 22.762 1.00 61.19 80 ARG A CA 1
ATOM 636 C C . ARG A 1 80 ? -1.605 5.865 21.935 1.00 61.19 80 ARG A C 1
ATOM 638 O O . ARG A 1 80 ? -0.648 5.341 22.498 1.00 61.19 80 ARG A O 1
ATOM 645 N N . MET A 1 81 ? -1.738 5.982 20.625 1.00 62.06 81 MET A N 1
ATOM 646 C CA . MET A 1 81 ? -0.719 5.617 19.658 1.00 62.06 81 MET A CA 1
ATOM 647 C C . MET A 1 81 ? -0.523 6.832 18.760 1.00 62.06 81 MET A C 1
ATOM 649 O O . MET A 1 81 ? -1.497 7.410 18.284 1.00 62.06 81 MET A O 1
ATOM 653 N N . GLU A 1 82 ? 0.722 7.262 18.614 1.00 60.31 82 GLU A N 1
ATOM 654 C CA . GLU A 1 82 ? 1.087 8.444 17.844 1.00 60.31 82 GLU A CA 1
ATOM 655 C C . GLU A 1 82 ? 2.028 7.998 16.731 1.00 60.31 82 GLU A C 1
ATOM 657 O O . GLU A 1 82 ? 3.011 7.297 16.983 1.00 60.31 82 GLU A O 1
ATOM 662 N N . ILE A 1 83 ? 1.692 8.358 15.495 1.00 53.81 83 ILE A N 1
ATOM 663 C CA . ILE A 1 83 ? 2.572 8.162 14.348 1.00 53.81 83 ILE A CA 1
ATOM 664 C C . ILE A 1 83 ? 3.478 9.392 14.304 1.00 53.81 83 ILE A C 1
ATOM 666 O O . ILE A 1 83 ? 3.004 10.497 14.047 1.00 53.81 83 ILE A O 1
ATOM 670 N N . LEU A 1 84 ? 4.763 9.211 14.612 1.00 61.88 84 LEU A N 1
ATOM 671 C CA . LEU A 1 84 ? 5.755 10.280 14.494 1.00 61.88 84 LEU A CA 1
ATOM 672 C C . LEU A 1 84 ? 6.221 10.383 13.025 1.00 61.88 84 LEU A C 1
ATOM 674 O O . LEU A 1 84 ? 6.465 9.333 12.423 1.00 61.88 84 LEU A O 1
ATOM 678 N N . PRO A 1 85 ? 6.320 11.599 12.453 1.00 38.84 85 PRO A N 1
ATOM 679 C CA . PRO A 1 85 ? 6.801 11.827 11.088 1.00 38.84 85 PRO A CA 1
ATOM 680 C C . PRO A 1 85 ? 8.305 11.572 10.914 1.00 38.84 85 PRO A C 1
ATOM 682 O O . PRO A 1 85 ? 9.064 11.719 11.902 1.00 38.84 85 PRO A O 1
#